Protein AF-A0A6M0C722-F1 (afdb_monomer_lite)

Foldseek 3Di:
DWDQDPVGIDDDDDDPDDDDPVVCVVPVDPVVVVVVVVCVVPVPPDDPPVVPPD

Structure (mmCIF, N/CA/C/O backbone):
data_AF-A0A6M0C722-F1
#
_entry.id   AF-A0A6M0C722-F1
#
loop_
_atom_site.group_PDB
_atom_site.id
_atom_site.type_symbol
_atom_site.label_atom_id
_atom_site.label_alt_id
_atom_site.label_comp_id
_atom_site.label_asym_id
_atom_site.label_entity_id
_atom_site.label_seq_id
_atom_site.pdbx_PDB_ins_code
_atom_site.Cartn_x
_atom_site.Cartn_y
_atom_site.Cartn_z
_atom_site.occupancy
_atom_site.B_iso_or_equiv
_atom_site.auth_seq_id
_atom_site.auth_comp_id
_atom_site.auth_asym_id
_atom_site.auth_atom_id
_atom_site.pdbx_PDB_model_num
ATOM 1 N N . ASP A 1 1 ? 3.097 -9.268 -3.093 1.00 94.38 1 ASP A N 1
ATOM 2 C CA . ASP A 1 1 ? 3.611 -9.440 -4.465 1.00 94.38 1 ASP A CA 1
ATOM 3 C C . ASP A 1 1 ? 3.104 -10.706 -5.110 1.00 94.38 1 ASP A C 1
ATOM 5 O O . ASP A 1 1 ? 2.905 -11.714 -4.435 1.00 94.38 1 ASP A O 1
ATOM 9 N N . MET A 1 2 ? 2.854 -10.636 -6.416 1.00 96.81 2 MET A N 1
ATOM 10 C CA . MET A 1 2 ? 2.296 -11.743 -7.186 1.00 96.81 2 MET A CA 1
ATOM 11 C C . MET A 1 2 ? 2.989 -11.883 -8.539 1.00 96.81 2 MET A C 1
ATOM 13 O O . MET A 1 2 ? 3.349 -10.886 -9.163 1.00 96.81 2 MET A O 1
ATOM 17 N N . LEU A 1 3 ? 3.107 -13.122 -9.014 1.00 97.19 3 LEU A N 1
ATOM 18 C CA . LEU A 1 3 ? 3.548 -13.452 -10.367 1.00 97.19 3 LEU A CA 1
ATOM 19 C C . LEU A 1 3 ? 2.362 -13.857 -11.239 1.00 97.19 3 LEU A C 1
ATOM 21 O O . LEU A 1 3 ? 1.406 -14.481 -10.778 1.00 97.19 3 LEU A O 1
ATOM 25 N N . ARG A 1 4 ? 2.449 -13.535 -12.530 1.00 97.06 4 ARG A N 1
ATOM 26 C CA . ARG A 1 4 ? 1.526 -14.051 -13.547 1.00 97.06 4 ARG A CA 1
ATOM 27 C C . ARG A 1 4 ? 2.014 -15.428 -13.996 1.00 97.06 4 ARG A C 1
ATOM 29 O O . ARG A 1 4 ? 3.191 -15.575 -14.308 1.00 97.06 4 ARG A O 1
ATOM 36 N N . SER A 1 5 ? 1.122 -16.416 -14.041 1.00 97.19 5 SER A N 1
ATOM 37 C CA . SER A 1 5 ? 1.417 -17.753 -14.569 1.00 97.19 5 SER A CA 1
ATOM 38 C C . SER A 1 5 ? 0.258 -18.279 -15.413 1.00 97.19 5 SER A C 1
ATOM 40 O O . SER A 1 5 ? -0.875 -17.815 -15.270 1.00 97.19 5 SER A O 1
ATOM 42 N N . ASP A 1 6 ? 0.522 -19.301 -16.227 1.00 96.19 6 ASP A N 1
ATOM 43 C CA . ASP A 1 6 ? -0.490 -19.957 -17.070 1.00 96.19 6 ASP A CA 1
ATOM 44 C C . ASP A 1 6 ? -1.610 -20.629 -16.260 1.00 96.19 6 ASP A C 1
ATOM 46 O O . ASP A 1 6 ? -2.693 -20.894 -16.775 1.00 96.19 6 ASP A O 1
ATOM 50 N N . LYS A 1 7 ? -1.367 -20.891 -14.970 1.00 96.19 7 LYS A N 1
ATOM 51 C CA . LYS A 1 7 ? -2.343 -21.474 -14.038 1.00 96.19 7 LYS A CA 1
ATOM 52 C C . LYS A 1 7 ? -3.053 -20.419 -13.179 1.00 96.19 7 LYS A C 1
ATOM 54 O O . LYS A 1 7 ? -3.786 -20.785 -12.265 1.00 96.19 7 LYS A O 1
ATOM 59 N N . GLY A 1 8 ? -2.842 -19.129 -13.457 1.00 97.06 8 GLY A N 1
ATOM 60 C CA . GLY A 1 8 ? -3.387 -18.004 -12.693 1.00 97.06 8 GLY A CA 1
ATOM 61 C C . GLY A 1 8 ? -2.332 -17.233 -11.885 1.00 97.06 8 GLY A C 1
ATOM 62 O O . GLY A 1 8 ? -1.136 -17.528 -11.973 1.00 97.06 8 GLY A O 1
ATOM 63 N N . PRO A 1 9 ? -2.744 -16.198 -11.128 1.00 97.69 9 PRO A N 1
ATOM 64 C CA . PRO A 1 9 ? -1.834 -15.420 -10.294 1.00 97.69 9 PRO A CA 1
ATOM 65 C C . PRO A 1 9 ? -1.288 -16.265 -9.135 1.00 97.69 9 PRO A C 1
ATOM 67 O O . PRO A 1 9 ? -2.037 -16.974 -8.466 1.00 97.69 9 PRO A O 1
ATOM 70 N N . LEU A 1 10 ? 0.015 -16.165 -8.884 1.00 97.62 10 LEU A N 1
ATOM 71 C CA . LEU A 1 10 ? 0.704 -16.845 -7.785 1.00 97.62 10 LEU A CA 1
ATOM 72 C C . LEU A 1 10 ? 1.174 -15.814 -6.761 1.00 97.62 10 LEU A C 1
ATOM 74 O O . LEU A 1 10 ? 1.841 -14.849 -7.131 1.00 97.62 10 LEU A O 1
ATOM 78 N N . VAL A 1 11 ? 0.845 -16.013 -5.484 1.00 96.69 11 VAL A N 1
ATOM 79 C CA . VAL A 1 11 ? 1.324 -15.156 -4.387 1.00 96.69 11 VAL A CA 1
ATOM 80 C C . VAL A 1 11 ? 2.774 -15.505 -4.067 1.00 96.69 11 VAL A C 1
ATOM 82 O O . VAL A 1 11 ? 3.094 -16.673 -3.872 1.00 96.69 11 VAL A O 1
ATOM 85 N N . MET A 1 12 ? 3.631 -14.488 -4.003 1.00 97.31 12 MET A N 1
ATOM 86 C CA . MET A 1 12 ? 5.055 -14.637 -3.679 1.00 97.31 12 MET A CA 1
ATOM 87 C C . MET A 1 12 ? 5.373 -14.168 -2.269 1.00 97.31 12 MET A C 1
ATOM 89 O O . MET A 1 12 ? 6.034 -14.865 -1.509 1.00 97.31 12 MET A O 1
ATOM 93 N N . GLU A 1 13 ? 4.890 -12.979 -1.928 1.00 97.00 13 GLU A N 1
ATOM 94 C CA . GLU A 1 13 ? 5.204 -12.321 -0.668 1.00 97.00 13 GLU A CA 1
ATOM 95 C C . GLU A 1 13 ? 3.999 -11.523 -0.187 1.00 97.00 13 GLU A C 1
ATOM 97 O O . GLU A 1 13 ? 3.245 -10.956 -0.986 1.00 97.00 13 GLU A O 1
ATOM 102 N N . VAL A 1 14 ? 3.834 -11.460 1.128 1.00 95.81 14 VAL A N 1
ATOM 103 C CA . VAL A 1 14 ? 2.867 -10.588 1.784 1.00 95.81 14 VAL A CA 1
ATOM 104 C C . VAL A 1 14 ? 3.625 -9.750 2.801 1.00 95.81 14 VAL A C 1
ATOM 106 O O . VAL A 1 14 ? 4.193 -10.282 3.749 1.00 95.81 14 VAL A O 1
ATOM 109 N N . ASN A 1 15 ? 3.615 -8.437 2.592 1.00 95.44 15 ASN A N 1
ATOM 110 C CA . ASN A 1 15 ? 4.300 -7.476 3.443 1.00 95.44 15 ASN A CA 1
ATOM 111 C C . ASN A 1 15 ? 3.325 -6.876 4.460 1.00 95.44 15 ASN A C 1
ATOM 113 O O . ASN A 1 15 ? 2.236 -6.444 4.084 1.00 95.44 15 ASN A O 1
ATOM 117 N N . SER A 1 16 ? 3.720 -6.804 5.735 1.00 94.38 16 SER A N 1
ATOM 118 C CA . SER A 1 16 ? 2.929 -6.117 6.770 1.00 94.38 16 SER A CA 1
ATOM 119 C C . SER A 1 16 ? 3.133 -4.600 6.772 1.00 94.38 16 SER A C 1
ATOM 121 O O . SER A 1 16 ? 2.284 -3.879 7.287 1.00 94.38 16 SER A O 1
ATOM 123 N N . S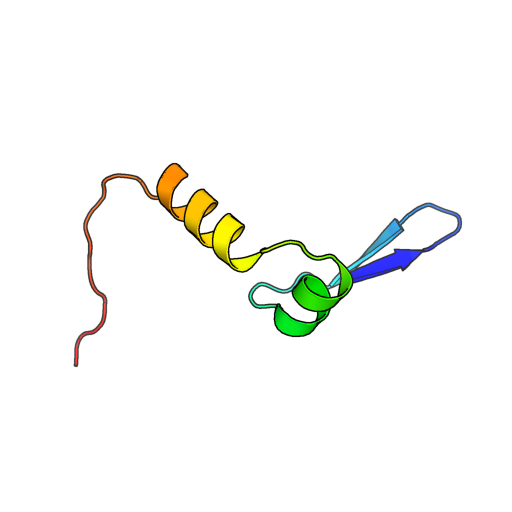ER A 1 17 ? 4.246 -4.125 6.199 1.00 95.38 17 SER A N 1
ATOM 124 C CA . SER A 1 17 ? 4.646 -2.711 6.198 1.00 95.38 17 SER A CA 1
ATOM 125 C C . SER A 1 17 ? 5.239 -2.285 4.844 1.00 95.38 17 SER A C 1
ATOM 127 O O . SER A 1 17 ? 6.434 -1.997 4.764 1.00 95.38 17 SER A O 1
ATOM 129 N N . PRO A 1 18 ? 4.452 -2.291 3.752 1.00 96.38 18 PRO A N 1
ATOM 130 C CA . PRO A 1 18 ? 4.932 -1.858 2.441 1.00 96.38 18 PRO A CA 1
ATOM 131 C C . PRO A 1 18 ? 5.159 -0.337 2.393 1.00 96.38 18 PRO A C 1
ATOM 133 O O . PRO A 1 18 ? 4.475 0.426 3.075 1.00 96.38 18 PRO A O 1
ATOM 136 N N . GLY A 1 19 ? 6.081 0.117 1.540 1.00 96.44 19 GLY A N 1
ATOM 137 C CA . GLY A 1 19 ? 6.188 1.539 1.196 1.00 96.44 19 GLY A CA 1
ATOM 138 C C . GLY A 1 19 ? 4.992 1.995 0.352 1.00 96.44 19 GLY A C 1
ATOM 139 O O . GLY A 1 19 ? 4.545 1.256 -0.525 1.00 96.44 19 GLY A O 1
ATOM 140 N N . LEU A 1 20 ? 4.474 3.202 0.610 1.00 97.94 20 LEU A N 1
ATOM 141 C CA . LEU A 1 20 ? 3.249 3.704 -0.033 1.00 97.94 20 LEU A CA 1
ATOM 142 C C . LEU A 1 20 ? 3.501 4.765 -1.120 1.00 97.94 20 LEU A C 1
ATOM 144 O O . LEU A 1 20 ? 2.752 4.817 -2.088 1.00 97.94 20 LEU A O 1
ATOM 148 N N . GLU A 1 21 ? 4.578 5.551 -1.028 1.00 97.25 21 GLU A N 1
ATOM 149 C CA . GLU A 1 21 ? 4.827 6.712 -1.907 1.00 97.25 21 GLU A CA 1
ATOM 150 C C . GLU A 1 21 ? 4.707 6.387 -3.406 1.00 97.25 21 GLU A C 1
ATOM 152 O O . GLU A 1 21 ? 4.003 7.073 -4.150 1.00 97.25 21 GLU A O 1
ATOM 157 N N . GLY A 1 22 ? 5.352 5.305 -3.851 1.00 97.75 22 GLY A N 1
ATOM 158 C CA . GLY A 1 22 ? 5.358 4.919 -5.262 1.00 97.75 22 GLY A CA 1
ATOM 159 C C . GLY A 1 22 ? 3.986 4.476 -5.775 1.00 97.75 22 GLY A C 1
ATOM 160 O O . GLY A 1 22 ? 3.583 4.873 -6.868 1.00 97.75 22 GLY A O 1
ATOM 161 N N . ILE A 1 23 ? 3.251 3.674 -4.993 1.00 96.06 23 ILE A N 1
ATOM 162 C CA . ILE A 1 23 ? 1.927 3.193 -5.407 1.00 96.06 23 ILE A CA 1
ATOM 163 C C . ILE A 1 23 ? 0.896 4.319 -5.365 1.00 96.06 23 ILE A C 1
ATOM 165 O O . ILE A 1 23 ? 0.088 4.412 -6.284 1.00 96.06 23 ILE A O 1
ATOM 169 N N . GLU A 1 24 ? 0.946 5.205 -4.369 1.00 98.38 24 GLU A N 1
ATOM 170 C CA . GLU A 1 24 ? 0.041 6.357 -4.301 1.00 98.38 24 GLU A CA 1
ATOM 171 C C . GLU A 1 24 ? 0.284 7.307 -5.481 1.00 98.38 24 GLU A C 1
ATOM 173 O O . GLU A 1 24 ? -0.669 7.676 -6.158 1.00 98.38 24 GLU A O 1
ATOM 178 N N . THR A 1 25 ? 1.548 7.604 -5.806 1.00 98.19 25 THR A N 1
ATOM 179 C CA . THR A 1 25 ? 1.906 8.466 -6.949 1.00 98.19 25 THR A CA 1
ATOM 180 C C . THR A 1 25 ? 1.473 7.877 -8.292 1.00 98.19 25 THR A C 1
ATOM 182 O O . THR A 1 25 ? 1.058 8.606 -9.185 1.00 98.19 25 THR A O 1
ATOM 185 N N . TYR A 1 26 ? 1.590 6.559 -8.472 1.00 98.38 26 TYR A N 1
ATOM 186 C CA . TYR A 1 26 ? 1.250 5.921 -9.747 1.00 98.38 26 TYR A CA 1
ATOM 187 C C . TYR A 1 26 ? -0.256 5.686 -9.927 1.00 98.38 26 TYR A C 1
ATOM 189 O O . TYR A 1 26 ? -0.739 5.607 -11.055 1.00 98.38 26 TYR A O 1
ATOM 197 N N . THR A 1 27 ? -0.992 5.507 -8.829 1.00 97.56 27 THR A N 1
ATOM 198 C CA . THR A 1 27 ? -2.417 5.138 -8.871 1.00 97.56 27 THR A CA 1
ATOM 199 C C . THR A 1 27 ? -3.362 6.291 -8.554 1.00 97.56 27 THR A C 1
ATOM 201 O O . THR A 1 27 ? -4.568 6.123 -8.726 1.00 97.56 27 THR A O 1
ATOM 204 N N . ASP A 1 28 ? -2.843 7.420 -8.062 1.00 97.88 28 ASP A N 1
ATOM 205 C CA . ASP A 1 28 ? -3.611 8.533 -7.488 1.00 97.88 28 ASP A CA 1
ATOM 206 C C . ASP A 1 28 ? -4.574 8.097 -6.364 1.00 97.88 28 ASP A C 1
ATOM 208 O O . ASP A 1 28 ? -5.553 8.773 -6.034 1.00 97.88 28 ASP A O 1
ATOM 212 N N . VAL A 1 29 ? -4.307 6.945 -5.740 1.00 97.75 29 VAL A N 1
ATOM 213 C CA . VAL A 1 29 ? -5.074 6.438 -4.602 1.00 97.75 29 VAL A CA 1
ATOM 214 C C . VAL A 1 29 ? -4.360 6.813 -3.314 1.00 97.75 29 VAL A C 1
ATOM 216 O O . VAL A 1 29 ? -3.233 6.398 -3.087 1.00 97.75 29 VAL A O 1
ATOM 219 N N . ASN A 1 30 ? -5.056 7.509 -2.416 1.00 97.75 30 ASN A N 1
ATOM 220 C CA . ASN A 1 30 ? -4.579 7.754 -1.055 1.00 97.75 30 ASN A CA 1
ATOM 221 C C . ASN A 1 30 ? -4.803 6.502 -0.184 1.00 97.75 30 ASN A C 1
ATOM 223 O O . ASN A 1 30 ? -5.871 6.309 0.407 1.00 97.75 30 ASN A O 1
ATOM 227 N N . VAL A 1 31 ? -3.817 5.607 -0.167 1.00 97.50 31 VAL A N 1
ATOM 228 C CA . VAL A 1 31 ? -3.831 4.344 0.583 1.00 97.50 31 VAL A CA 1
ATOM 229 C C . VAL A 1 31 ? -3.709 4.613 2.081 1.00 97.50 31 VAL A C 1
ATOM 231 O O . VAL A 1 31 ? -4.410 3.986 2.876 1.00 97.50 31 VAL A O 1
ATOM 234 N N . SER A 1 32 ? -2.886 5.585 2.466 1.00 96.69 32 SER A N 1
ATOM 235 C CA . SER A 1 32 ? -2.679 5.991 3.858 1.00 96.69 32 SER A CA 1
ATOM 236 C C . SER A 1 32 ? -3.994 6.396 4.530 1.00 96.69 32 SER A C 1
ATOM 238 O O . SER A 1 32 ? -4.330 5.891 5.601 1.00 96.69 32 SER A O 1
ATOM 240 N N . ALA A 1 33 ? -4.805 7.225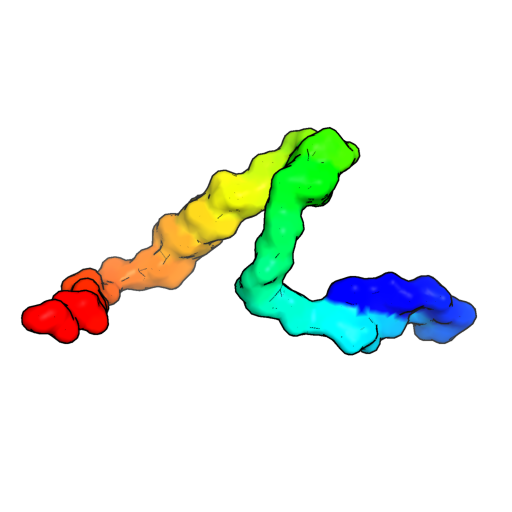 3.866 1.00 97.69 33 ALA A N 1
ATOM 241 C CA . ALA A 1 33 ? -6.123 7.616 4.363 1.00 97.69 33 ALA A CA 1
ATOM 242 C C . ALA A 1 33 ? -7.068 6.416 4.514 1.00 97.69 33 ALA A C 1
ATOM 244 O O . ALA A 1 33 ? -7.802 6.337 5.495 1.00 97.69 33 ALA A O 1
ATOM 245 N N . LYS A 1 34 ? -7.023 5.447 3.590 1.00 97.12 34 LYS A N 1
ATOM 246 C CA . LYS A 1 34 ? -7.832 4.219 3.681 1.00 97.12 34 LYS A CA 1
ATOM 247 C C . LYS A 1 34 ? -7.430 3.335 4.860 1.00 97.12 34 LYS A C 1
ATOM 249 O O . LYS A 1 34 ? -8.298 2.708 5.460 1.00 97.12 34 LYS A O 1
ATOM 254 N N . ILE A 1 35 ? -6.141 3.281 5.201 1.00 95.50 35 ILE A N 1
ATOM 255 C CA . ILE A 1 35 ? -5.663 2.575 6.399 1.00 95.50 35 ILE A CA 1
ATOM 256 C C . ILE A 1 35 ? -6.227 3.245 7.654 1.00 95.50 35 ILE A C 1
ATOM 258 O O . ILE A 1 35 ? -6.776 2.554 8.511 1.00 95.50 35 ILE A O 1
ATOM 262 N N . ILE A 1 36 ? -6.146 4.577 7.747 1.00 95.06 36 ILE A N 1
ATOM 263 C CA . ILE A 1 36 ? -6.716 5.329 8.873 1.00 95.06 36 ILE A CA 1
ATOM 264 C C . ILE A 1 36 ? -8.229 5.107 8.967 1.00 95.06 36 ILE A C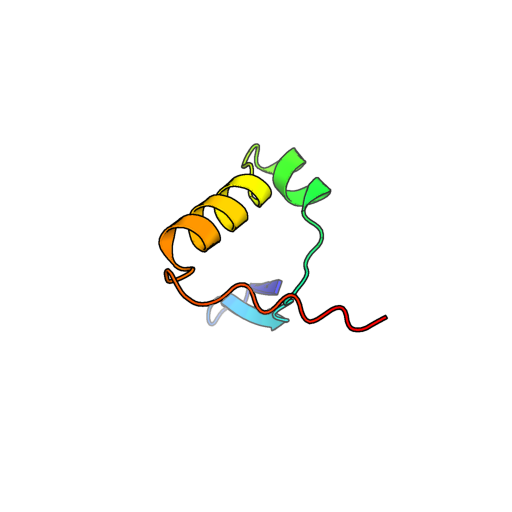 1
ATOM 266 O O . ILE A 1 36 ? -8.715 4.724 10.025 1.00 95.06 36 ILE A O 1
ATOM 270 N N . GLU A 1 37 ? -8.960 5.230 7.859 1.00 96.62 37 GLU A N 1
ATOM 271 C CA . GLU A 1 37 ? -10.408 4.989 7.806 1.00 96.62 37 GLU A CA 1
ATOM 272 C C . GLU A 1 37 ? -10.766 3.560 8.250 1.00 96.62 37 GLU A C 1
ATOM 274 O O . GLU A 1 37 ? -11.738 3.333 8.976 1.00 96.62 37 GLU A O 1
ATOM 279 N N . PHE A 1 38 ? -9.974 2.570 7.830 1.00 95.12 38 PHE A N 1
ATOM 280 C CA . PHE A 1 38 ? -10.138 1.193 8.278 1.00 95.12 38 PHE A CA 1
ATOM 281 C C . PHE A 1 38 ? -9.939 1.079 9.792 1.00 95.12 38 PHE A C 1
ATOM 283 O O . PHE A 1 38 ? -10.755 0.446 10.463 1.00 95.12 38 PHE A O 1
ATOM 290 N N . LEU A 1 39 ? -8.896 1.701 10.345 1.00 92.38 39 LEU A N 1
ATOM 291 C CA . LEU A 1 39 ? -8.651 1.703 11.785 1.00 92.38 39 LEU A CA 1
ATOM 292 C C . LEU A 1 39 ? -9.790 2.386 12.543 1.00 92.38 39 LEU A C 1
ATOM 294 O O . LEU A 1 39 ? -10.289 1.809 13.498 1.00 92.38 39 LEU A O 1
ATOM 298 N N . GLU A 1 40 ? -10.267 3.546 12.100 1.00 92.12 40 GLU A N 1
ATOM 299 C CA . GLU A 1 40 ? -11.386 4.260 12.731 1.00 92.12 40 GLU A CA 1
ATOM 300 C C . GLU A 1 40 ? -12.666 3.414 12.790 1.00 92.12 40 GLU A C 1
ATOM 302 O O . GLU A 1 40 ? -13.397 3.448 13.780 1.00 92.12 40 GLU A O 1
ATOM 307 N N . LYS A 1 41 ? -12.930 2.618 11.746 1.00 92.62 41 LYS A N 1
ATOM 308 C CA . LYS A 1 41 ? -14.103 1.733 11.672 1.00 92.62 41 LYS A CA 1
ATOM 309 C C . LYS A 1 41 ? -13.972 0.465 12.515 1.00 92.62 41 LYS A C 1
ATOM 311 O O . LYS A 1 41 ? -14.990 -0.066 12.957 1.00 92.62 41 LYS A O 1
ATOM 316 N N . ASN A 1 42 ? -12.755 -0.048 12.698 1.00 91.31 42 ASN A N 1
ATOM 317 C CA . ASN A 1 42 ? -12.516 -1.381 13.266 1.00 91.31 42 ASN A CA 1
ATOM 318 C C . ASN A 1 42 ? -11.848 -1.359 14.648 1.00 91.31 42 ASN A C 1
ATOM 320 O O . ASN A 1 42 ? -11.908 -2.355 15.372 1.00 91.31 42 ASN A O 1
ATOM 324 N N . ALA A 1 43 ? -11.234 -0.247 15.049 1.00 83.88 43 ALA A N 1
ATOM 325 C CA . ALA A 1 43 ? -10.740 -0.056 16.401 1.00 83.88 43 ALA A CA 1
ATOM 326 C C . ALA A 1 43 ? -11.948 0.081 17.335 1.00 83.88 43 ALA A C 1
ATOM 328 O O . ALA A 1 43 ? -12.597 1.124 17.416 1.00 83.88 43 ALA A O 1
ATOM 329 N N . GLY A 1 44 ? -12.293 -1.007 18.028 1.00 70.94 44 GLY A N 1
ATOM 330 C CA . GLY A 1 44 ? -13.332 -0.975 19.053 1.00 70.94 44 GLY A CA 1
ATOM 331 C C . GLY A 1 44 ? -13.046 0.107 20.102 1.00 70.94 44 GLY A C 1
ATOM 332 O O . GLY A 1 44 ? -11.894 0.459 20.354 1.00 70.94 44 GLY A O 1
ATOM 333 N N . LYS A 1 45 ? -14.093 0.625 20.759 1.00 68.38 45 LYS A N 1
ATOM 334 C CA . LYS A 1 45 ? -13.962 1.525 21.920 1.00 68.38 45 LYS A CA 1
ATOM 335 C C . LYS A 1 45 ? -13.329 0.758 23.095 1.00 68.38 45 LYS A C 1
ATOM 337 O O . LYS A 1 45 ? -14.042 0.290 23.976 1.00 68.38 45 LYS A O 1
ATOM 342 N N . GLY A 1 46 ? -12.014 0.552 23.088 1.00 60.69 46 GLY A N 1
ATOM 343 C CA . GLY A 1 46 ? -11.343 -0.354 24.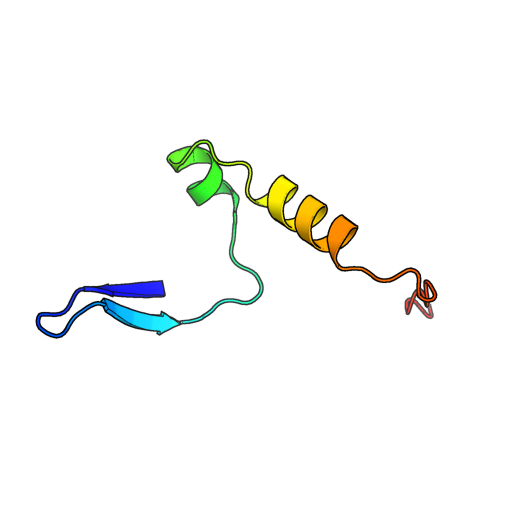018 1.00 60.69 46 GLY A CA 1
ATOM 344 C C . GLY A 1 46 ? -9.940 0.113 24.378 1.00 60.69 46 GLY A C 1
ATOM 345 O O . GLY A 1 46 ? -9.012 -0.099 23.612 1.00 60.69 46 GLY A O 1
ATOM 346 N N . ASN A 1 47 ? -9.837 0.726 25.563 1.00 61.06 47 ASN A N 1
ATOM 347 C CA . ASN A 1 47 ? -8.642 1.068 26.343 1.0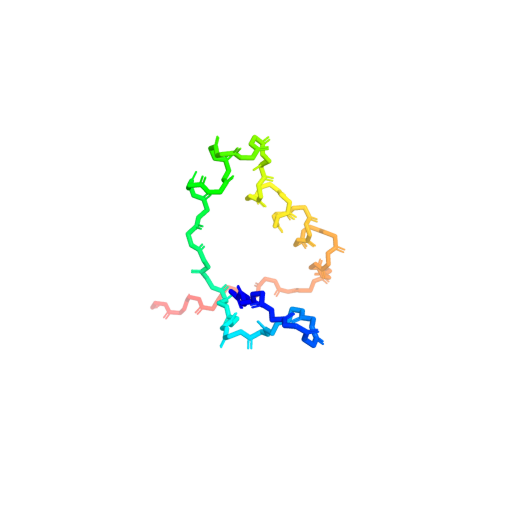0 61.06 47 ASN A CA 1
ATOM 348 C C . ASN A 1 47 ? -7.369 1.378 25.546 1.00 61.06 47 ASN A C 1
ATOM 350 O O . ASN A 1 47 ? -6.596 0.478 25.218 1.00 61.06 47 ASN A O 1
ATOM 354 N N . GLN A 1 48 ? -7.095 2.678 25.395 1.00 61.22 48 GLN A N 1
ATOM 355 C CA . GLN A 1 48 ? -5.762 3.214 25.123 1.00 61.22 48 GLN A CA 1
ATOM 356 C C . GLN A 1 48 ? -4.806 2.789 26.251 1.00 61.22 48 GLN A C 1
ATOM 358 O O . GLN A 1 48 ? -4.560 3.524 27.202 1.00 61.22 48 GLN A O 1
ATOM 363 N N . ARG A 1 49 ? -4.305 1.554 26.205 1.00 60.06 49 ARG A N 1
ATOM 364 C CA . ARG A 1 49 ? -3.103 1.182 26.942 1.00 60.06 49 ARG A CA 1
ATOM 365 C C . ARG A 1 49 ? -1.950 1.607 26.067 1.00 60.06 49 ARG A C 1
ATOM 367 O O . ARG A 1 49 ? -1.451 0.813 25.273 1.00 60.06 49 ARG A O 1
ATOM 374 N N . ASP A 1 50 ? -1.591 2.876 26.197 1.00 64.31 50 ASP A N 1
ATOM 375 C CA . ASP A 1 50 ? -0.340 3.362 25.653 1.00 64.31 50 ASP A CA 1
ATOM 376 C C . ASP A 1 50 ? 0.772 2.523 26.294 1.00 64.31 50 ASP A C 1
ATOM 378 O O . ASP A 1 50 ? 0.955 2.508 27.513 1.00 64.31 50 ASP A O 1
ATOM 382 N N . ARG A 1 51 ? 1.412 1.678 25.484 1.00 62.22 51 ARG A N 1
ATOM 383 C CA . ARG A 1 51 ? 2.405 0.689 25.929 1.00 62.22 51 ARG A CA 1
ATOM 384 C C . ARG A 1 51 ? 3.818 1.273 25.905 1.00 62.22 51 ARG A C 1
ATOM 386 O O . ARG A 1 51 ? 4.786 0.524 25.820 1.00 62.22 51 ARG A O 1
ATOM 393 N N . ILE A 1 52 ? 3.938 2.596 25.977 1.00 63.00 52 ILE A N 1
ATOM 394 C CA . ILE A 1 52 ? 5.213 3.284 26.148 1.00 63.00 52 ILE A CA 1
ATOM 395 C C . ILE A 1 52 ? 5.431 3.444 27.652 1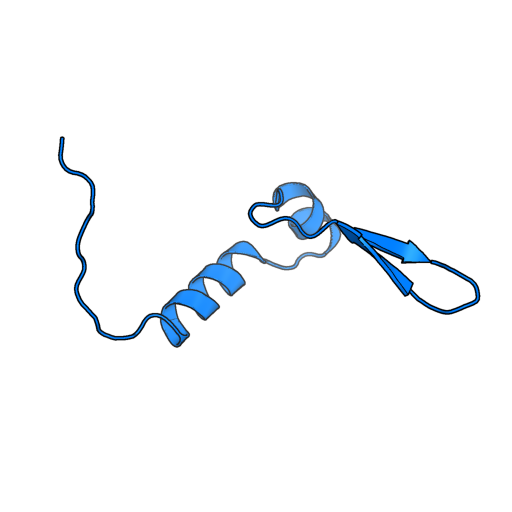.00 63.00 52 ILE A C 1
ATOM 397 O O . ILE A 1 52 ? 4.969 4.390 28.280 1.00 63.00 52 ILE A O 1
ATOM 401 N N . GLN A 1 53 ? 6.089 2.450 28.241 1.00 57.75 53 GLN A N 1
ATOM 402 C CA . GLN A 1 53 ? 6.646 2.539 29.584 1.00 57.75 53 GLN A CA 1
ATOM 403 C C . GLN A 1 53 ? 8.118 2.931 29.401 1.00 57.75 53 GLN A C 1
ATOM 405 O O . GLN A 1 53 ? 8.952 2.075 29.113 1.00 57.75 53 GLN A O 1
ATOM 410 N N . THR A 1 54 ? 8.389 4.238 29.424 1.00 46.91 54 THR A N 1
ATOM 411 C CA . THR A 1 54 ? 9.742 4.811 29.564 1.00 46.91 54 THR A CA 1
ATOM 412 C C . THR A 1 54 ? 10.184 4.801 31.012 1.00 46.91 54 THR A C 1
ATOM 414 O O . THR A 1 54 ? 9.315 5.084 31.870 1.00 46.91 54 THR A O 1
#

Radius of gyration: 16.86 Å; chains: 1; bounding box: 24×30×47 Å

pLDDT: mean 89.02, std 14.35, range [46.91, 98.38]

Sequence (54 aa):
DMLRSDKGPLVMEVNSSPGLEGIETYTDVNVSAKIIEFLEKNAGKGNQRDRIQT

Secondary structure (DSSP, 8-state):
-EEEETTEEEE----SS---HHHHHHH---HHHHHHHHHHHHS-S---------